Protein AF-A0A645HI67-F1 (afdb_monomer_lite)

pLDDT: mean 95.97, std 2.24, range [82.56, 98.25]

Secondary structure (DSSP, 8-state):
-EE---STT-B-GGGS-TTEEEEE---EEETTEEE-SB-HHHHTTTEEEE--TTTSHHHHHHHHHHHHHHHHT-

InterPro domains:
  IPR000672 Tetrahydrofolate dehydrogenase/cyclohydrolase [PR00085] (33-49)
  IPR000672 Tetrahydrofolate dehydrogenase/cyclohydrolase [PR00085] (50-68)
  IPR020631 Tetrahydrofolate dehydrogenase/cyclohydrolase, NAD(P)-binding domain [PF02882] (1-73)
  IPR036291 NAD(P)-binding domain superfamily [SSF51735] (2-71)

Sequence (74 aa):
MVAAVGIPKFVTEDFIKEGSVIIDVGFSVVNGKMTGDVDYENVIHKAGFLTPVPGGVGSMTPIMLIKNTCEVLK

Organism: NCBI:txid1076179

Structure (mmCIF, N/CA/C/O backbone):
data_AF-A0A645HI67-F1
#
_entry.id   AF-A0A645HI67-F1
#
loop_
_atom_site.group_PDB
_atom_site.id
_atom_site.type_symbol
_atom_site.label_atom_id
_atom_site.label_alt_id
_atom_site.label_comp_id
_atom_site.label_asym_id
_atom_site.label_entity_id
_atom_site.label_seq_id
_atom_site.pdbx_PDB_ins_code
_atom_site.Cartn_x
_atom_site.Cartn_y
_atom_site.Cartn_z
_atom_site.occupancy
_atom_site.B_iso_or_equiv
_atom_site.auth_seq_id
_atom_site.auth_comp_id
_atom_site.auth_asym_id
_atom_site.auth_atom_id
_atom_site.pdbx_PDB_model_num
ATOM 1 N N . MET A 1 1 ? -10.397 0.802 -3.345 1.00 93.88 1 MET A N 1
ATOM 2 C CA . MET A 1 1 ? -9.834 2.119 -2.981 1.00 93.88 1 MET A CA 1
ATOM 3 C C . MET A 1 1 ? -8.338 2.082 -3.233 1.00 93.88 1 MET A C 1
ATOM 5 O O . MET A 1 1 ? -7.736 1.051 -2.966 1.00 93.88 1 MET A O 1
ATOM 9 N N . VAL A 1 2 ? -7.759 3.166 -3.748 1.00 97.38 2 VAL A N 1
ATOM 10 C CA . VAL A 1 2 ? -6.303 3.323 -3.878 1.00 97.38 2 VAL A CA 1
ATOM 11 C C . VAL A 1 2 ? -5.884 4.466 -2.958 1.00 97.38 2 VAL A C 1
ATOM 13 O O . VAL A 1 2 ? -6.380 5.578 -3.129 1.00 97.38 2 VAL A O 1
ATOM 16 N N . ALA A 1 3 ? -5.042 4.185 -1.967 1.00 97.06 3 ALA A N 1
ATOM 17 C CA . ALA A 1 3 ? -4.504 5.174 -1.038 1.00 97.06 3 ALA A CA 1
ATOM 18 C C . ALA A 1 3 ? -3.118 5.625 -1.524 1.00 97.06 3 ALA A C 1
ATOM 20 O O . ALA A 1 3 ? -2.245 4.791 -1.758 1.00 97.06 3 ALA A O 1
ATOM 21 N N . ALA A 1 4 ? -2.965 6.931 -1.745 1.00 97.06 4 ALA A N 1
ATOM 22 C CA . ALA A 1 4 ? -1.742 7.569 -2.240 1.00 97.06 4 ALA A CA 1
ATOM 23 C C . ALA A 1 4 ? -1.654 9.022 -1.727 1.00 97.06 4 ALA A C 1
ATOM 25 O O . ALA A 1 4 ? -1.440 9.965 -2.488 1.00 97.06 4 ALA A O 1
ATOM 26 N N . VAL A 1 5 ? -1.936 9.200 -0.438 1.00 96.75 5 VAL A N 1
ATOM 27 C CA . VAL A 1 5 ? -1.980 10.492 0.258 1.00 96.75 5 VAL A CA 1
ATOM 28 C C . VAL A 1 5 ? -0.579 10.916 0.713 1.00 96.75 5 VAL A C 1
ATOM 30 O O . VAL A 1 5 ? -0.305 12.112 0.793 1.00 96.75 5 VAL A O 1
ATOM 33 N N . GLY A 1 6 ? 0.319 9.963 0.984 1.00 95.44 6 GLY A N 1
ATOM 34 C CA . GLY A 1 6 ? 1.667 10.246 1.486 1.00 95.44 6 GLY A CA 1
ATOM 35 C C . GLY A 1 6 ? 1.686 10.715 2.944 1.00 95.44 6 GLY A C 1
ATOM 36 O O . GLY A 1 6 ? 2.592 11.445 3.345 1.00 95.44 6 GLY A O 1
ATOM 37 N N . ILE A 1 7 ? 0.676 10.326 3.726 1.00 96.88 7 ILE A N 1
ATOM 38 C CA . ILE A 1 7 ? 0.571 10.615 5.159 1.00 96.88 7 ILE A CA 1
ATOM 39 C C . ILE A 1 7 ? 0.372 9.271 5.873 1.00 96.88 7 ILE A C 1
ATOM 41 O O . ILE A 1 7 ? -0.630 8.599 5.612 1.00 96.88 7 ILE A O 1
ATOM 45 N N . PRO A 1 8 ? 1.285 8.870 6.778 1.00 96.75 8 PRO A N 1
ATOM 46 C CA . PRO A 1 8 ? 1.235 7.554 7.402 1.00 96.75 8 PRO A CA 1
ATOM 47 C C . PRO A 1 8 ? -0.057 7.365 8.197 1.00 96.75 8 PRO A C 1
ATOM 49 O O . PRO A 1 8 ? -0.414 8.229 9.001 1.00 96.75 8 PRO A O 1
ATOM 52 N N . LYS A 1 9 ? -0.714 6.211 8.015 1.00 95.94 9 LYS A N 1
ATOM 53 C CA . LYS A 1 9 ? -1.938 5.815 8.744 1.00 95.94 9 LYS A CA 1
ATOM 54 C C . LYS A 1 9 ? -3.104 6.818 8.639 1.00 95.94 9 LYS A C 1
ATOM 56 O O . LYS A 1 9 ? -3.956 6.867 9.521 1.00 95.94 9 LYS A O 1
ATOM 61 N N . PHE A 1 10 ? -3.150 7.629 7.584 1.00 97.56 10 PHE A N 1
ATOM 62 C CA . PHE A 1 10 ? -4.218 8.607 7.367 1.00 97.56 10 PHE A CA 1
ATOM 63 C C . PHE A 1 10 ? -5.580 7.952 7.115 1.00 97.56 10 PHE A C 1
ATOM 65 O O . PHE A 1 10 ? -6.610 8.448 7.571 1.00 97.56 10 PHE A O 1
ATOM 72 N N . VAL A 1 11 ? -5.597 6.846 6.373 1.00 96.94 11 VAL A N 1
ATOM 73 C CA . VAL A 1 11 ? -6.833 6.162 5.999 1.00 96.94 11 VAL A CA 1
ATOM 74 C C . VAL A 1 11 ? -7.232 5.180 7.099 1.00 96.94 11 VAL A C 1
ATOM 76 O O . VAL A 1 11 ? -6.563 4.164 7.300 1.00 96.94 11 VAL A O 1
ATOM 79 N N . THR A 1 12 ? -8.335 5.481 7.785 1.00 96.69 12 THR A N 1
ATOM 80 C CA . THR A 1 12 ? -8.900 4.672 8.878 1.00 96.69 12 THR A CA 1
ATOM 81 C C . THR A 1 12 ? -10.148 3.890 8.437 1.00 96.69 12 THR A C 1
ATOM 83 O O . THR A 1 12 ? -10.599 3.990 7.293 1.00 96.69 12 THR A O 1
ATOM 86 N N . GLU A 1 13 ? -10.722 3.086 9.337 1.00 95.56 13 GLU A N 1
ATOM 87 C CA . GLU A 1 13 ? -11.876 2.212 9.065 1.00 95.56 13 GLU A CA 1
ATOM 88 C C . GLU A 1 13 ? -13.126 2.945 8.546 1.00 95.56 13 GLU A C 1
ATOM 90 O O . GLU A 1 13 ? -13.894 2.384 7.755 1.00 95.56 13 GLU A O 1
ATOM 95 N N . ASP A 1 14 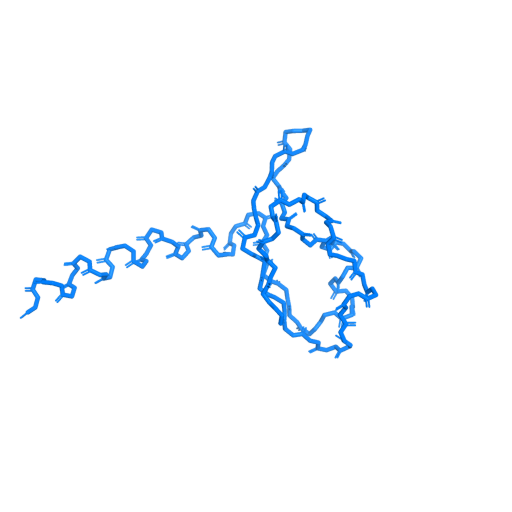? -13.314 4.206 8.934 1.00 96.25 14 ASP A N 1
ATOM 96 C CA . ASP A 1 14 ? -14.455 5.036 8.530 1.00 96.25 14 ASP A CA 1
ATOM 97 C C . ASP A 1 14 ? -14.399 5.443 7.053 1.00 96.25 14 ASP A C 1
ATOM 99 O O . ASP A 1 14 ? -15.426 5.713 6.428 1.00 96.25 14 ASP A O 1
ATOM 103 N N . PHE A 1 15 ? -13.202 5.440 6.463 1.00 95.81 15 PHE A N 1
ATOM 104 C CA . PHE A 1 15 ? -12.982 5.816 5.066 1.00 95.81 15 PHE A CA 1
ATOM 105 C C . PHE A 1 15 ? -13.338 4.687 4.093 1.00 95.81 15 PHE A C 1
ATOM 107 O O . PHE A 1 15 ? -13.392 4.912 2.880 1.00 95.81 15 PHE A O 1
ATOM 114 N N . ILE A 1 16 ? -13.571 3.470 4.595 1.00 95.81 16 ILE A N 1
ATOM 115 C CA . ILE A 1 16 ? -13.767 2.286 3.761 1.00 95.81 16 ILE A CA 1
ATOM 116 C C . ILE A 1 16 ? -15.133 1.632 3.958 1.00 95.81 16 ILE A C 1
ATOM 118 O O . ILE A 1 16 ? -15.768 1.707 5.010 1.00 95.81 16 ILE A O 1
ATOM 122 N N . LYS A 1 17 ? -15.574 0.928 2.915 1.00 96.62 17 LYS A N 1
ATOM 123 C CA . LYS A 1 17 ? -16.745 0.047 2.969 1.00 96.62 17 LYS A CA 1
ATOM 124 C C . LYS A 1 17 ? -16.320 -1.361 3.390 1.00 96.62 17 LYS A C 1
ATOM 126 O O . LYS A 1 17 ? -15.210 -1.787 3.068 1.00 96.62 17 LYS A O 1
ATOM 131 N N . GLU A 1 18 ? -17.224 -2.070 4.059 1.00 96.94 18 GLU A N 1
ATOM 132 C CA . GLU A 1 18 ? -17.066 -3.489 4.399 1.00 96.94 18 GLU A CA 1
ATOM 133 C C . GLU A 1 18 ? -16.759 -4.323 3.147 1.00 96.94 18 GLU A C 1
ATOM 135 O O . GLU A 1 18 ? -17.352 -4.099 2.085 1.00 96.94 18 GLU A O 1
ATOM 140 N N . GLY A 1 19 ? -15.809 -5.250 3.254 1.00 96.81 19 GLY A N 1
ATOM 141 C CA . GLY A 1 19 ? -15.400 -6.129 2.157 1.00 96.81 19 GLY A CA 1
ATOM 142 C C . GLY A 1 19 ? -14.667 -5.426 1.008 1.00 96.81 19 GLY A C 1
ATOM 143 O O . GLY A 1 19 ? -14.441 -6.030 -0.041 1.00 96.81 19 GLY A O 1
ATOM 144 N N . SER A 1 20 ? -14.292 -4.152 1.157 1.00 97.19 20 SER A N 1
ATOM 145 C CA . SER A 1 20 ? -13.617 -3.420 0.081 1.00 97.19 20 SER A CA 1
ATOM 146 C C . SER A 1 20 ? -12.176 -3.890 -0.141 1.00 97.19 20 SER A C 1
ATOM 148 O O . SER A 1 20 ? -11.487 -4.328 0.777 1.00 97.19 20 SER A O 1
ATOM 150 N N . VAL A 1 21 ? -11.721 -3.784 -1.392 1.00 97.94 21 VAL A N 1
ATOM 151 C CA . VAL A 1 21 ? -10.320 -3.999 -1.775 1.00 97.94 21 VAL A CA 1
ATOM 152 C C . VAL A 1 21 ? -9.575 -2.674 -1.660 1.00 97.94 21 VAL A C 1
ATOM 154 O O . VAL A 1 21 ? -9.961 -1.682 -2.297 1.00 97.94 21 VAL A O 1
ATOM 157 N N . ILE A 1 22 ? -8.503 -2.655 -0.876 1.00 97.88 22 ILE A N 1
ATOM 158 C CA . ILE A 1 22 ? -7.640 -1.498 -0.662 1.00 97.88 22 ILE A CA 1
ATOM 159 C C . ILE A 1 22 ? -6.244 -1.769 -1.230 1.00 97.88 22 ILE A C 1
ATOM 161 O O . ILE A 1 22 ? -5.612 -2.784 -0.938 1.00 97.88 22 ILE A O 1
ATOM 165 N N . ILE A 1 23 ? -5.768 -0.829 -2.040 1.00 97.69 23 ILE A N 1
ATOM 166 C CA . ILE A 1 23 ? -4.412 -0.795 -2.582 1.00 97.69 23 ILE A CA 1
ATOM 167 C C . ILE A 1 23 ? -3.704 0.395 -1.938 1.00 97.69 23 ILE A C 1
ATOM 169 O O . ILE A 1 23 ? -4.051 1.541 -2.213 1.00 97.69 23 ILE A O 1
ATOM 173 N N . ASP A 1 24 ? -2.744 0.114 -1.070 1.00 97.69 24 ASP A N 1
ATOM 174 C CA . ASP A 1 24 ? -1.897 1.096 -0.401 1.00 97.69 24 ASP A CA 1
ATOM 175 C C . ASP A 1 24 ? -0.615 1.305 -1.215 1.00 97.69 24 ASP A C 1
ATOM 177 O O . ASP A 1 24 ? 0.235 0.416 -1.328 1.00 97.69 24 ASP A O 1
ATOM 181 N N . VAL A 1 25 ? -0.528 2.471 -1.850 1.00 97.25 25 VAL A N 1
ATOM 182 C CA . VAL A 1 25 ? 0.635 2.928 -2.623 1.00 97.25 25 VAL A CA 1
ATOM 183 C C . VAL A 1 25 ? 1.588 3.728 -1.729 1.00 97.25 25 VAL A C 1
ATOM 185 O O . VAL A 1 25 ? 2.743 3.947 -2.100 1.00 97.25 25 VAL A O 1
ATOM 188 N N . GLY A 1 26 ? 1.112 4.159 -0.560 1.00 95.69 26 GLY A N 1
ATOM 189 C CA . GLY A 1 26 ? 1.860 4.951 0.395 1.00 95.69 26 GLY A CA 1
ATOM 190 C C . GLY A 1 26 ? 3.064 4.204 0.948 1.00 95.69 26 GLY A C 1
ATOM 191 O O . GLY A 1 26 ? 3.048 2.993 1.172 1.00 95.69 26 GLY A O 1
ATOM 192 N N . PHE A 1 27 ? 4.129 4.957 1.197 1.00 96.50 27 PHE A N 1
ATOM 193 C CA . PHE A 1 27 ? 5.303 4.462 1.895 1.00 96.50 27 PHE A CA 1
ATOM 194 C C . PHE A 1 27 ? 5.857 5.562 2.792 1.00 96.50 27 PHE A C 1
ATOM 196 O O . PHE A 1 27 ? 6.160 6.666 2.342 1.00 96.50 27 PHE A O 1
ATOM 203 N N . SER A 1 28 ? 5.993 5.253 4.071 1.00 96.62 28 SER A N 1
ATOM 204 C CA . SER A 1 28 ? 6.535 6.133 5.098 1.00 96.62 28 SER A CA 1
ATOM 205 C C . SER A 1 28 ? 7.358 5.319 6.090 1.00 96.62 28 SER A C 1
ATOM 207 O O . SER A 1 28 ? 7.093 4.138 6.320 1.00 96.62 28 SER A O 1
ATOM 209 N N . VAL A 1 29 ? 8.355 5.951 6.710 1.00 96.38 29 VAL A N 1
ATOM 210 C CA . VAL A 1 29 ? 9.128 5.350 7.804 1.00 96.38 29 VAL A CA 1
ATOM 211 C C . VAL A 1 29 ? 8.828 6.117 9.081 1.00 96.3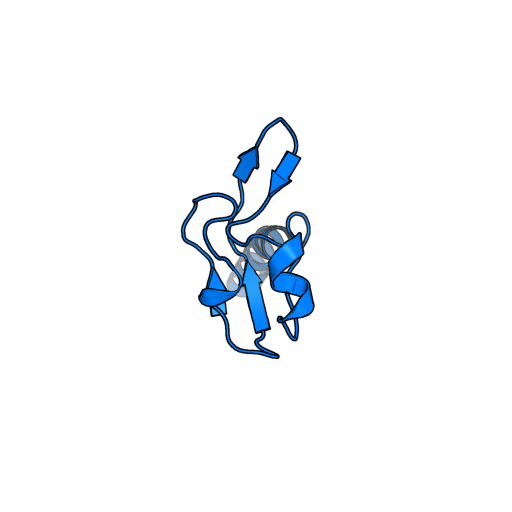8 29 VAL A C 1
ATOM 213 O O . VAL A 1 29 ? 9.174 7.290 9.202 1.00 96.38 29 VAL A O 1
ATOM 216 N N . VAL A 1 30 ? 8.197 5.449 10.042 1.00 94.94 30 VAL A N 1
ATOM 217 C CA . VAL A 1 30 ? 7.837 6.023 11.342 1.00 94.94 30 VAL A CA 1
ATOM 218 C C . VAL A 1 30 ? 8.531 5.209 12.425 1.00 94.94 30 VAL A C 1
ATOM 220 O O . VAL A 1 30 ? 8.334 3.999 12.520 1.00 94.94 30 VAL A O 1
ATOM 223 N N . ASN A 1 31 ? 9.373 5.855 13.236 1.00 94.88 31 ASN A N 1
ATOM 224 C CA . ASN A 1 31 ? 10.147 5.201 14.303 1.00 94.88 31 ASN A CA 1
ATOM 225 C C . ASN A 1 31 ? 10.950 3.976 13.817 1.00 94.88 31 ASN A C 1
ATOM 227 O O . ASN A 1 31 ? 10.993 2.940 14.477 1.00 94.88 31 ASN A O 1
AT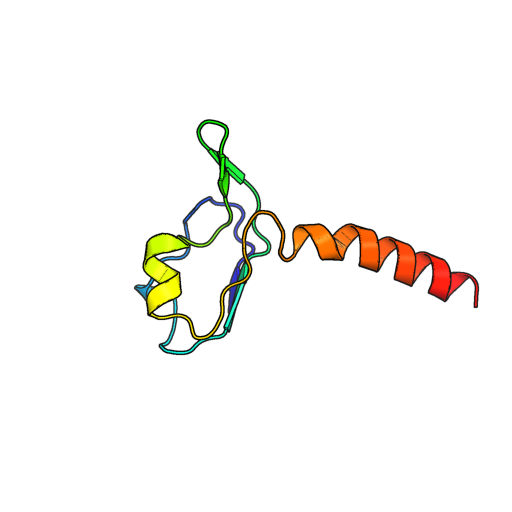OM 231 N N . GLY A 1 32 ? 11.537 4.069 12.620 1.00 94.69 32 GLY A N 1
ATOM 232 C CA . GLY A 1 32 ? 12.306 2.982 12.003 1.00 94.69 32 GLY A CA 1
ATOM 233 C C . GLY A 1 32 ? 11.466 1.833 11.434 1.00 94.69 32 GLY A C 1
ATOM 234 O O . GLY A 1 32 ? 12.035 0.886 10.896 1.00 94.69 32 GLY A O 1
ATOM 235 N N . LYS A 1 33 ? 10.131 1.903 11.508 1.00 92.88 33 LYS A N 1
ATOM 236 C CA . LYS A 1 33 ? 9.221 0.924 10.902 1.00 92.88 33 LYS A CA 1
ATOM 237 C C . LYS A 1 33 ? 8.634 1.465 9.604 1.00 92.88 33 LYS A C 1
ATOM 239 O O . LYS A 1 33 ? 8.205 2.614 9.540 1.00 92.88 33 LYS A O 1
ATOM 244 N N . MET A 1 34 ? 8.603 0.617 8.583 1.00 94.75 34 MET A N 1
ATOM 245 C 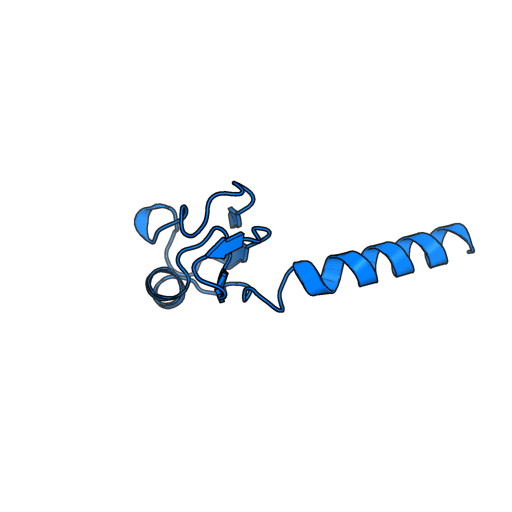CA . MET A 1 34 ? 7.956 0.914 7.306 1.00 94.75 34 MET A CA 1
ATOM 246 C C . MET A 1 34 ? 6.440 0.775 7.460 1.00 94.75 34 MET A C 1
ATOM 248 O O . MET A 1 34 ? 5.967 -0.196 8.048 1.00 94.75 34 MET A O 1
ATOM 252 N N . THR A 1 35 ? 5.691 1.746 6.954 1.00 95.69 35 THR A N 1
ATOM 253 C CA . THR A 1 35 ? 4.227 1.788 7.016 1.00 95.69 35 THR A CA 1
ATOM 254 C C . THR A 1 35 ? 3.666 2.482 5.775 1.00 95.69 35 THR A C 1
ATOM 256 O O . THR A 1 35 ? 4.404 3.173 5.071 1.00 95.69 35 THR A O 1
ATOM 259 N N . GLY A 1 36 ? 2.387 2.259 5.484 1.00 96.75 36 GLY A N 1
ATOM 260 C CA . GLY A 1 36 ? 1.688 2.868 4.356 1.00 96.75 36 GLY A CA 1
ATOM 261 C C . GLY A 1 36 ? 0.760 4.004 4.777 1.00 96.75 36 GLY A C 1
ATOM 262 O O . GLY A 1 36 ? 0.795 4.474 5.921 1.00 96.75 36 GLY A O 1
ATOM 263 N N . ASP A 1 37 ? -0.084 4.439 3.847 1.00 97.94 37 ASP A N 1
ATOM 264 C CA . ASP A 1 37 ? -1.084 5.479 4.105 1.00 97.94 37 ASP A CA 1
ATOM 265 C C . ASP A 1 37 ? -2.289 4.943 4.892 1.00 97.94 37 ASP A C 1
ATOM 267 O O . ASP A 1 37 ? -3.068 5.720 5.448 1.00 97.94 37 ASP A O 1
ATOM 271 N N . VAL A 1 38 ? -2.460 3.621 4.944 1.00 97.38 38 VAL A N 1
ATOM 272 C CA . VAL A 1 38 ? -3.589 2.954 5.597 1.00 97.38 38 VAL A CA 1
ATOM 273 C C . VAL A 1 38 ? -3.193 2.457 6.983 1.00 97.38 38 VAL A C 1
ATOM 275 O O . VAL A 1 38 ? -2.129 1.860 7.170 1.00 97.38 38 VAL A O 1
ATOM 278 N N . ASP A 1 39 ? -4.070 2.651 7.969 1.00 96.12 39 ASP A N 1
ATOM 279 C CA . ASP A 1 39 ? -3.885 2.061 9.294 1.00 96.12 39 ASP A CA 1
ATOM 280 C C . ASP A 1 39 ? -4.215 0.561 9.287 1.00 96.12 39 ASP A C 1
ATOM 282 O O . ASP A 1 39 ? -5.317 0.129 9.625 1.00 96.12 39 ASP A O 1
ATOM 286 N N . TYR A 1 40 ? -3.238 -0.231 8.838 1.00 94.88 40 TYR A N 1
ATOM 287 C CA . TYR A 1 40 ? -3.403 -1.646 8.501 1.00 94.88 40 TYR A CA 1
ATOM 288 C C . TYR A 1 40 ? -4.095 -2.468 9.597 1.00 94.88 40 TYR A C 1
ATOM 290 O O . TYR A 1 40 ? -5.006 -3.231 9.291 1.00 94.88 40 TYR A O 1
ATOM 298 N N . GLU A 1 41 ? -3.689 -2.303 10.859 1.00 93.44 41 GLU A N 1
ATOM 299 C CA . GLU A 1 41 ? -4.193 -3.112 11.980 1.00 93.44 41 GLU A CA 1
ATOM 300 C C . GLU A 1 41 ? -5.698 -2.936 12.198 1.00 93.44 41 GLU A C 1
ATOM 302 O O . GLU A 1 41 ? -6.400 -3.916 12.415 1.00 93.44 41 GLU A O 1
ATOM 307 N N . ASN A 1 42 ? -6.210 -1.713 12.070 1.00 94.69 42 ASN A N 1
ATOM 308 C CA . ASN A 1 42 ? -7.632 -1.437 12.267 1.00 94.69 42 ASN A CA 1
ATOM 309 C C . ASN A 1 42 ? -8.445 -1.706 10.991 1.00 94.69 42 ASN A C 1
ATOM 311 O O . ASN A 1 42 ? -9.576 -2.183 11.044 1.00 94.69 42 ASN A O 1
ATOM 315 N N . VAL A 1 43 ? -7.860 -1.450 9.818 1.00 96.00 43 VAL A N 1
ATOM 316 C CA . VAL A 1 43 ? -8.568 -1.533 8.532 1.00 96.00 43 VAL A CA 1
ATOM 317 C C . VAL A 1 43 ? -8.697 -2.973 8.016 1.00 96.00 43 VAL A C 1
ATOM 319 O O . VAL A 1 43 ? -9.688 -3.288 7.354 1.00 96.00 43 VAL A O 1
ATOM 322 N N . ILE A 1 44 ? -7.748 -3.870 8.320 1.00 94.88 44 ILE A N 1
ATOM 323 C CA . ILE A 1 44 ? -7.718 -5.238 7.765 1.00 94.88 44 ILE A CA 1
ATOM 324 C C . ILE A 1 44 ? -8.947 -6.079 8.136 1.00 94.88 44 ILE A C 1
ATOM 326 O O . ILE A 1 44 ? -9.345 -6.946 7.367 1.00 94.88 44 ILE A O 1
ATOM 330 N N . HIS A 1 45 ? -9.570 -5.808 9.284 1.00 95.06 45 HIS A N 1
ATOM 331 C CA . HIS A 1 45 ? -10.734 -6.557 9.762 1.00 95.06 45 HIS A CA 1
ATOM 332 C C . HIS A 1 45 ? -12.012 -6.268 8.967 1.00 95.06 45 HIS A C 1
ATOM 334 O O . HIS A 1 45 ? -12.874 -7.136 8.869 1.00 95.06 45 HIS A O 1
ATOM 340 N N . LYS A 1 46 ? -12.113 -5.061 8.403 1.00 96.69 46 LYS A N 1
ATOM 341 C CA . LYS A 1 46 ? -13.238 -4.580 7.586 1.00 96.69 46 LYS A CA 1
ATOM 342 C C . LYS A 1 46 ? -12.960 -4.703 6.086 1.00 96.69 46 LYS A C 1
ATOM 344 O O . LYS A 1 46 ? -13.866 -4.730 5.251 1.00 96.69 46 LYS A O 1
ATOM 349 N N . ALA A 1 47 ? -11.684 -4.722 5.715 1.00 97.00 47 ALA A N 1
ATOM 350 C CA . ALA A 1 47 ? -11.236 -4.895 4.346 1.00 97.00 47 ALA A CA 1
ATOM 351 C C . ALA A 1 47 ? -11.481 -6.330 3.859 1.00 97.00 47 ALA A C 1
ATOM 353 O O . ALA A 1 47 ? -11.169 -7.296 4.545 1.00 97.00 47 ALA A O 1
ATOM 354 N N . GLY A 1 48 ? -11.942 -6.479 2.617 1.00 97.25 48 GLY A N 1
ATOM 355 C CA . GLY A 1 48 ? -11.917 -7.782 1.941 1.00 97.25 48 GLY A CA 1
ATOM 356 C C . GLY A 1 48 ? -10.505 -8.158 1.483 1.00 97.25 48 GLY A C 1
ATOM 357 O O . GLY A 1 48 ? -10.161 -9.334 1.395 1.00 97.25 48 GLY A O 1
ATOM 358 N N . PHE A 1 49 ? -9.679 -7.151 1.189 1.00 96.88 49 PHE A N 1
ATOM 359 C CA . PHE A 1 49 ? -8.265 -7.304 0.859 1.00 96.88 49 PHE A CA 1
ATOM 360 C C . PHE A 1 49 ? -7.530 -5.981 1.074 1.00 96.88 49 PHE A C 1
ATOM 362 O O . PHE A 1 49 ? -8.048 -4.927 0.707 1.00 96.88 49 PHE A O 1
ATOM 369 N N . LEU A 1 50 ? -6.305 -6.031 1.596 1.00 97.19 50 LEU A N 1
ATOM 370 C CA . LEU A 1 50 ? -5.435 -4.869 1.765 1.00 97.19 50 LEU A CA 1
ATOM 371 C C . LEU A 1 50 ? -3.996 -5.251 1.405 1.00 97.19 50 LEU A C 1
ATOM 373 O O . LEU A 1 50 ? -3.453 -6.223 1.934 1.00 97.19 50 LEU A O 1
ATOM 377 N N . THR A 1 51 ? -3.369 -4.491 0.506 1.00 97.25 51 THR A N 1
ATOM 378 C CA . THR A 1 51 ? -1.961 -4.716 0.145 1.00 97.25 51 THR A CA 1
ATOM 379 C C . THR A 1 51 ? -1.034 -4.422 1.331 1.00 97.25 51 THR A C 1
ATOM 381 O O . THR A 1 51 ? -1.188 -3.373 1.957 1.00 97.25 51 THR A O 1
ATOM 384 N N . PRO A 1 52 ? -0.039 -5.279 1.622 1.00 94.81 52 PRO A N 1
ATOM 385 C CA . PRO A 1 52 ? 0.896 -5.037 2.713 1.00 94.81 52 PRO A CA 1
ATOM 386 C C . PRO A 1 52 ? 1.905 -3.937 2.361 1.00 94.81 52 PRO A C 1
ATOM 388 O O . PRO A 1 52 ? 2.332 -3.803 1.210 1.00 94.81 52 PRO A O 1
ATOM 391 N N . VAL A 1 53 ? 2.346 -3.196 3.375 1.00 95.19 53 VAL A N 1
ATOM 392 C CA . VAL A 1 53 ? 3.474 -2.264 3.281 1.00 95.19 53 VAL A CA 1
ATOM 393 C C . VAL A 1 53 ? 4.460 -2.610 4.401 1.00 95.19 53 VAL A C 1
ATOM 395 O O . VAL A 1 53 ? 4.100 -2.464 5.569 1.00 95.19 53 VAL A O 1
ATOM 398 N N . PRO A 1 54 ? 5.687 -3.079 4.094 1.00 92.25 54 PRO A N 1
ATOM 399 C CA . PRO A 1 54 ? 6.279 -3.276 2.765 1.00 92.25 54 PRO A CA 1
ATOM 400 C C . PRO A 1 54 ? 5.772 -4.545 2.046 1.00 92.25 54 PRO A C 1
ATOM 402 O O . PRO A 1 54 ? 5.127 -5.403 2.639 1.00 92.25 54 PRO A O 1
ATOM 405 N N . GLY A 1 55 ? 6.112 -4.682 0.759 1.00 88.81 55 GLY A N 1
ATOM 406 C CA . GLY A 1 55 ? 5.913 -5.919 -0.015 1.00 88.81 55 GLY A CA 1
ATOM 407 C C . GLY A 1 55 ? 4.735 -5.921 -0.993 1.00 88.81 55 GLY A C 1
ATOM 408 O O . GLY A 1 55 ? 4.666 -6.815 -1.832 1.00 88.81 55 GLY A O 1
ATOM 409 N N . GLY A 1 56 ? 3.850 -4.925 -0.935 1.00 93.56 56 GLY A N 1
ATOM 410 C CA . GLY A 1 56 ? 2.752 -4.729 -1.883 1.00 93.56 56 GLY A CA 1
ATOM 411 C C . GLY A 1 56 ? 3.179 -3.959 -3.134 1.00 93.56 56 GLY A C 1
ATOM 412 O O . GLY A 1 56 ? 3.983 -4.429 -3.940 1.00 93.56 56 GLY A O 1
ATOM 413 N N . VAL A 1 57 ? 2.639 -2.749 -3.303 1.00 95.31 57 VAL A N 1
ATOM 414 C CA . VAL A 1 57 ? 2.820 -1.938 -4.522 1.00 95.31 57 VAL A CA 1
ATOM 415 C C . VAL A 1 57 ? 4.290 -1.607 -4.800 1.00 95.31 57 VAL A C 1
ATOM 417 O O . VAL A 1 57 ? 4.712 -1.633 -5.955 1.00 95.31 57 VAL A O 1
ATOM 420 N N . GLY A 1 58 ? 5.096 -1.382 -3.757 1.00 94.12 58 GLY A N 1
ATOM 421 C CA . GLY A 1 58 ? 6.523 -1.069 -3.901 1.00 94.12 58 GLY A CA 1
ATOM 422 C C . GLY A 1 58 ? 7.317 -2.123 -4.684 1.00 94.12 58 GLY A C 1
ATOM 423 O O . GLY A 1 58 ? 8.211 -1.766 -5.447 1.00 94.12 58 GLY A O 1
ATOM 424 N N . SER A 1 59 ? 6.951 -3.405 -4.569 1.00 94.56 59 SER A N 1
ATOM 425 C CA . SER A 1 59 ? 7.583 -4.503 -5.315 1.00 94.56 59 SER A CA 1
ATOM 426 C C . SER A 1 59 ? 7.225 -4.479 -6.806 1.00 94.56 59 SER A C 1
ATOM 428 O O . SER A 1 59 ? 8.020 -4.899 -7.644 1.00 94.56 59 SER A O 1
ATOM 430 N N . MET A 1 60 ? 6.041 -3.967 -7.155 1.00 96.12 60 MET A N 1
ATOM 431 C CA . MET A 1 60 ? 5.568 -3.902 -8.539 1.00 96.12 60 MET A CA 1
ATOM 432 C C . MET A 1 60 ? 6.235 -2.776 -9.329 1.00 96.12 60 MET A C 1
ATOM 434 O O . MET A 1 60 ? 6.460 -2.938 -10.525 1.00 96.12 60 MET A O 1
ATOM 438 N N . THR A 1 61 ? 6.608 -1.664 -8.691 1.00 94.94 61 THR A N 1
ATOM 439 C CA . THR A 1 61 ? 7.251 -0.518 -9.360 1.00 94.94 61 THR A CA 1
ATOM 440 C C . THR A 1 61 ? 8.494 -0.896 -10.190 1.00 94.94 61 THR A C 1
ATOM 442 O O . THR A 1 61 ? 8.502 -0.604 -11.389 1.00 94.94 61 THR A O 1
ATOM 445 N N . PRO A 1 62 ? 9.527 -1.578 -9.645 1.00 96.56 62 PRO A N 1
ATOM 446 C CA . PRO A 1 62 ? 10.686 -1.987 -10.444 1.00 96.56 62 PRO A CA 1
ATOM 447 C C . PRO A 1 62 ? 10.328 -3.023 -11.521 1.00 96.56 62 PRO A C 1
ATOM 449 O O . PRO A 1 62 ? 10.871 -2.969 -12.624 1.00 96.56 62 PRO A O 1
ATOM 452 N N . ILE A 1 63 ? 9.380 -3.927 -11.250 1.00 97.00 63 ILE A N 1
ATOM 453 C CA . ILE A 1 63 ? 8.907 -4.919 -12.231 1.00 97.00 63 ILE A CA 1
ATOM 454 C C . ILE A 1 63 ? 8.283 -4.216 -13.440 1.00 97.00 63 ILE A C 1
ATOM 456 O O . ILE A 1 63 ? 8.578 -4.564 -14.584 1.00 97.00 63 ILE A O 1
ATOM 460 N N . MET A 1 64 ? 7.454 -3.198 -13.200 1.00 97.44 64 MET A N 1
ATOM 461 C CA . MET A 1 64 ? 6.810 -2.430 -14.263 1.00 97.44 64 MET A CA 1
ATOM 462 C C . MET A 1 64 ? 7.823 -1.636 -15.092 1.00 97.44 64 MET A C 1
ATOM 464 O O . MET A 1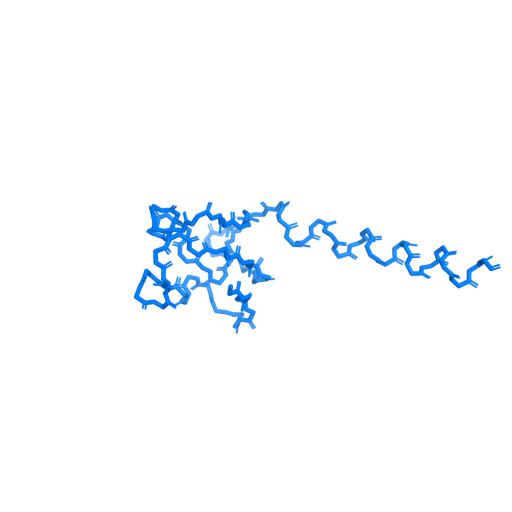 64 ? 7.680 -1.565 -16.311 1.00 97.44 64 MET A O 1
ATOM 468 N N . LEU A 1 65 ? 8.884 -1.109 -14.473 1.00 97.88 65 LEU A N 1
ATOM 469 C CA . LEU A 1 65 ? 9.972 -0.456 -15.206 1.00 97.88 65 LEU A CA 1
ATOM 470 C C . LEU A 1 65 ? 10.688 -1.430 -16.157 1.00 97.88 65 LEU A C 1
ATOM 472 O O . LEU A 1 65 ? 10.921 -1.097 -17.322 1.00 97.88 65 LEU A O 1
ATOM 476 N N . ILE A 1 66 ? 10.994 -2.643 -15.689 1.00 98.12 66 ILE A N 1
ATOM 477 C CA . ILE A 1 66 ? 11.616 -3.685 -16.521 1.00 98.12 66 ILE A CA 1
ATOM 478 C C . ILE A 1 66 ? 10.673 -4.079 -17.659 1.00 98.12 66 ILE A C 1
ATOM 480 O O . ILE A 1 66 ? 11.096 -4.126 -18.812 1.00 98.12 66 ILE A O 1
ATOM 484 N N . LYS A 1 67 ? 9.388 -4.298 -17.361 1.00 98.12 67 LYS A N 1
ATOM 485 C CA . LYS A 1 67 ? 8.373 -4.623 -18.371 1.00 98.12 67 LYS A CA 1
ATOM 486 C C . LYS A 1 67 ? 8.325 -3.566 -19.474 1.00 98.12 67 LYS A C 1
ATOM 488 O O . LYS A 1 67 ? 8.419 -3.929 -20.643 1.00 98.12 67 LYS A O 1
ATOM 493 N N . ASN A 1 68 ? 8.248 -2.285 -19.113 1.00 98.25 68 ASN A N 1
ATOM 494 C CA . ASN A 1 68 ? 8.231 -1.188 -20.082 1.00 98.25 68 ASN A CA 1
ATOM 495 C C . ASN A 1 68 ? 9.526 -1.145 -20.913 1.00 98.25 68 ASN A C 1
ATOM 497 O O . ASN A 1 68 ? 9.482 -0.909 -22.116 1.00 98.25 68 ASN A O 1
ATOM 501 N N . THR A 1 69 ? 10.676 -1.431 -20.294 1.00 98.00 69 THR A N 1
ATOM 502 C CA . THR A 1 69 ? 11.968 -1.518 -20.998 1.00 98.00 69 THR A CA 1
ATOM 503 C C . THR A 1 69 ? 11.969 -2.653 -22.026 1.00 98.00 69 THR A C 1
ATOM 505 O O . THR A 1 69 ? 12.390 -2.454 -23.162 1.00 98.00 69 THR A O 1
ATOM 508 N N . CYS A 1 70 ? 11.452 -3.832 -21.668 1.00 98.19 70 CYS A N 1
ATOM 509 C CA . CYS A 1 70 ? 11.307 -4.948 -22.601 1.00 98.19 70 CYS A CA 1
ATOM 510 C C . CYS A 1 70 ? 10.303 -4.653 -23.722 1.00 98.19 70 CYS A C 1
ATOM 512 O O . CYS A 1 70 ? 10.486 -5.144 -24.829 1.00 98.19 70 CYS A O 1
ATOM 514 N N . GLU A 1 71 ? 9.240 -3.894 -23.451 1.00 97.81 71 GLU A N 1
ATOM 515 C CA . GLU A 1 71 ? 8.229 -3.533 -24.453 1.00 97.81 71 GLU A CA 1
ATOM 516 C C . GLU A 1 71 ? 8.775 -2.619 -25.547 1.00 97.81 71 GLU A C 1
ATOM 518 O O . GLU A 1 71 ? 8.424 -2.818 -26.702 1.00 97.81 71 GLU A O 1
ATOM 523 N N . VAL A 1 72 ? 9.661 -1.676 -25.215 1.00 97.19 72 VAL A N 1
ATOM 524 C CA . VAL A 1 72 ? 10.292 -0.787 -26.211 1.00 97.19 72 VAL A CA 1
ATOM 525 C C . VAL A 1 72 ? 11.294 -1.530 -27.109 1.00 97.19 72 VAL A C 1
ATOM 527 O O . VAL A 1 72 ? 11.596 -1.068 -28.205 1.00 97.19 72 VAL A O 1
ATOM 530 N N . LEU A 1 73 ? 11.818 -2.675 -26.660 1.00 95.06 73 LEU A N 1
ATOM 531 C CA . LEU A 1 73 ? 12.765 -3.503 -27.417 1.00 95.06 73 LEU A CA 1
ATOM 532 C C . LEU A 1 73 ? 12.092 -4.551 -28.322 1.00 95.06 73 LEU A C 1
ATOM 534 O O . LEU A 1 73 ? 12.803 -5.267 -29.029 1.00 95.06 73 LEU A O 1
ATOM 538 N N . LYS A 1 74 ? 10.762 -4.685 -28.264 1.00 82.56 74 LYS A N 1
ATOM 539 C CA . LYS A 1 74 ? 9.977 -5.560 -29.149 1.00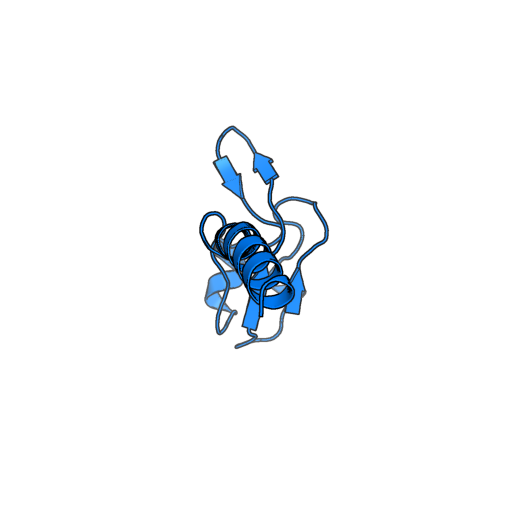 82.56 74 LYS A CA 1
ATOM 540 C C . LYS A 1 74 ? 9.648 -4.855 -30.456 1.00 82.56 74 LYS A C 1
ATOM 542 O O . LYS A 1 74 ? 9.662 -5.563 -31.486 1.00 82.56 74 LYS A O 1
#

Foldseek 3Di:
DEDDPQAFQQAAQVNDAAQAAYEFPAWDADPNDIGTNHPCVRNVVRYVYYADPPPGPVVVVVVVVVVVVVVVVD

Radius of gyration: 14.23 Å; chains: 1; bounding box: 30×18×44 Å